Protein AF-A0A2K5F7D3-F1 (afdb_monomer)

Foldseek 3Di:
DCPVVVVVVVVVVVVVVVVCQAPKDKDFVVVLPVWDFDDDDPQWTWTQDVVVRFIWIWRADPVHNGITITRPHPDRPNPPDPPD

Secondary structure (DSSP, 8-state):
--HHHHHHHHHHHHHHHHS-TT-EEEEEGGGGTTSEEEEEETTEEEEEETTTTEEEEEEE-SS-TTEEEEETT-----------

Solvent-accessible surface area (backbone atoms only — not comparable to full-atom values): 5063 Å² total; per-residue (Å²): 143,70,70,66,65,62,49,52,57,52,48,53,59,52,49,62,68,61,68,51,80,76,42,60,43,82,41,55,47,70,80,45,70,88,32,48,79,77,49,73,60,90,49,37,35,34,31,35,37,74,93,78,67,38,46,46,59,30,41,39,36,93,91,42,76,57,39,20,36,30,62,62,70,67,67,59,62,68,68,82,71,79,90,121

Organism: Aotus nancymaae (NCBI:txid37293)

Radius of gyration: 17.79 Å; Cα contacts (8 Å, |Δi|>4): 109; chains: 1; bounding box: 40×51×40 Å

Nearest PDB structures (foldseek):
  5zza-assembly1_P  TM=5.707E-01  e=4.837E+00  Candidatus Odinarchaeum yellowstonii
  7djl-assembly3_B  TM=4.616E-01  e=9.359E+00  Arabidopsis thaliana

pLDDT: mean 70.26, std 17.16, range [38.25, 89.31]

Sequence (84 aa):
MQFLGRLVNTLSSVTNLFSNPFRVKEVAVADYASSGRVREEGQLILFQNAPSRTWDCVLVNSRNSQSGFRPLGSSPCSSPVTAT

Structure (mmCIF, N/CA/C/O backbone):
data_AF-A0A2K5F7D3-F1
#
_entry.id   AF-A0A2K5F7D3-F1
#
loop_
_atom_site.group_PDB
_atom_site.id
_atom_site.type_symbol
_atom_site.label_atom_id
_atom_site.label_alt_id
_atom_site.label_comp_id
_atom_site.label_asym_id
_atom_site.label_entity_id
_atom_site.label_seq_id
_atom_site.pdbx_PDB_ins_code
_atom_site.Cartn_x
_atom_site.Cartn_y
_atom_site.Cartn_z
_atom_site.occupancy
_atom_site.B_iso_or_equiv
_atom_site.auth_seq_id
_atom_site.auth_comp_id
_atom_site.auth_asym_id
_atom_site.auth_atom_id
_atom_site.pdbx_PDB_model_num
ATOM 1 N N . MET A 1 1 ? 21.961 29.262 27.743 1.00 46.41 1 MET A N 1
ATOM 2 C CA . MET A 1 1 ? 21.163 28.027 27.570 1.00 46.41 1 MET A CA 1
ATOM 3 C C . MET A 1 1 ? 20.234 28.172 26.360 1.00 46.41 1 MET A C 1
ATOM 5 O O . MET A 1 1 ? 19.132 28.667 26.520 1.00 46.41 1 MET A O 1
ATOM 9 N N . GLN A 1 2 ? 20.672 27.821 25.142 1.00 58.91 2 GLN A N 1
ATOM 10 C CA . GLN A 1 2 ? 19.851 27.986 23.915 1.00 58.91 2 GLN A CA 1
ATOM 11 C C . GLN A 1 2 ? 19.701 26.694 23.091 1.00 58.91 2 GLN A C 1
ATOM 13 O O . GLN A 1 2 ? 19.090 26.687 22.027 1.00 58.91 2 GLN A O 1
ATOM 18 N N . PHE A 1 3 ? 20.237 25.578 23.585 1.00 55.09 3 PHE A N 1
ATOM 19 C CA . PHE A 1 3 ? 20.238 24.312 22.852 1.00 55.09 3 PHE A CA 1
ATOM 20 C C . PHE A 1 3 ? 18.879 23.595 22.877 1.00 55.09 3 PHE A C 1
ATOM 22 O O . PHE A 1 3 ? 18.545 22.901 21.922 1.00 55.09 3 PHE A O 1
ATOM 29 N N . LEU A 1 4 ? 18.055 23.826 23.906 1.00 54.03 4 LEU A N 1
ATOM 30 C CA . LEU A 1 4 ? 16.726 23.213 24.017 1.00 54.03 4 LEU A CA 1
ATOM 31 C C . LEU A 1 4 ? 15.737 23.757 22.976 1.00 54.03 4 LEU A C 1
ATOM 33 O O . LEU A 1 4 ? 14.950 22.984 22.452 1.00 54.03 4 LEU A O 1
ATOM 37 N N . GLY A 1 5 ? 15.826 25.038 22.593 1.00 53.19 5 GLY A N 1
ATOM 38 C CA . GLY A 1 5 ? 14.904 25.658 21.627 1.00 53.19 5 GLY A CA 1
ATOM 39 C C . GLY A 1 5 ? 15.016 25.110 20.199 1.00 53.19 5 GLY A C 1
ATOM 40 O O . GLY A 1 5 ? 14.015 25.011 19.493 1.00 53.19 5 GLY A O 1
ATOM 41 N N . ARG A 1 6 ? 16.215 24.686 19.773 1.00 55.16 6 ARG A N 1
ATOM 42 C CA . ARG A 1 6 ? 16.400 24.047 18.457 1.00 55.16 6 ARG A CA 1
ATOM 43 C C . ARG A 1 6 ? 15.852 22.624 18.417 1.00 55.16 6 ARG A C 1
ATOM 45 O O . ARG A 1 6 ? 15.342 22.225 17.374 1.00 55.16 6 ARG A O 1
ATOM 52 N N . LEU A 1 7 ? 15.904 21.905 19.539 1.00 55.59 7 LEU A N 1
ATOM 53 C CA . LEU A 1 7 ? 15.395 20.539 19.636 1.00 55.59 7 LEU A CA 1
ATOM 54 C C . LEU A 1 7 ? 13.859 20.496 19.662 1.00 55.59 7 LEU A C 1
ATOM 56 O O . LEU A 1 7 ? 13.268 19.636 19.014 1.00 55.59 7 LEU A O 1
ATOM 60 N N . VAL A 1 8 ? 13.190 21.450 20.327 1.00 52.69 8 VAL A N 1
ATOM 61 C CA . VAL A 1 8 ? 11.711 21.477 20.356 1.00 52.69 8 VAL A CA 1
ATOM 62 C C . VAL A 1 8 ? 11.118 21.773 18.974 1.00 52.69 8 VAL A C 1
ATOM 64 O O . VAL A 1 8 ? 10.093 21.200 18.615 1.00 52.69 8 VAL A O 1
ATOM 67 N N . ASN A 1 9 ? 11.788 22.588 18.151 1.00 53.28 9 ASN A N 1
ATOM 68 C CA . ASN A 1 9 ? 11.354 22.840 16.771 1.00 53.28 9 ASN A CA 1
ATOM 69 C C . ASN A 1 9 ? 11.556 21.628 15.844 1.00 53.28 9 ASN A C 1
ATOM 71 O O . ASN A 1 9 ? 10.753 21.417 14.932 1.00 53.28 9 ASN A O 1
ATOM 75 N N . THR A 1 10 ? 12.581 20.800 16.085 1.00 55.22 10 THR A N 1
ATOM 76 C CA . THR A 1 10 ? 12.753 19.533 15.352 1.00 55.22 10 THR A CA 1
ATOM 77 C C . THR A 1 10 ? 11.725 18.502 15.803 1.00 55.22 10 THR A C 1
ATOM 79 O O . THR A 1 10 ? 11.081 17.882 14.963 1.00 55.22 10 THR A O 1
ATOM 82 N N . LEU A 1 11 ? 11.496 18.369 17.111 1.00 51.53 11 LEU A N 1
ATOM 83 C CA . LEU A 1 11 ? 10.494 17.451 17.649 1.00 51.53 11 LEU A CA 1
ATOM 84 C C . LEU A 1 11 ? 9.083 17.844 17.207 1.00 51.53 11 LEU A C 1
ATOM 86 O O . LEU A 1 11 ? 8.366 16.980 16.727 1.00 51.53 11 LEU A O 1
ATOM 90 N N . SER A 1 12 ? 8.701 19.123 17.239 1.00 50.28 12 SER A N 1
ATOM 91 C CA . SER A 1 12 ? 7.411 19.600 16.707 1.00 50.28 12 SER A CA 1
ATOM 92 C C . SER A 1 12 ? 7.201 19.206 15.235 1.00 50.28 12 SER A C 1
ATOM 94 O O . SER A 1 12 ? 6.146 18.683 14.872 1.00 50.28 12 SER A O 1
ATOM 96 N N . SER A 1 13 ? 8.239 19.336 14.401 1.00 51.28 13 SER A N 1
ATOM 97 C CA . SER A 1 13 ? 8.177 18.966 12.978 1.00 51.28 13 SER A CA 1
ATOM 98 C C . SER A 1 13 ? 8.063 17.452 12.749 1.00 51.28 13 SER A C 1
ATOM 100 O O . SER A 1 13 ? 7.345 17.021 11.849 1.00 51.28 13 SER A O 1
ATOM 102 N N . VAL A 1 14 ? 8.718 16.629 13.576 1.00 51.72 14 VAL A N 1
ATOM 103 C CA . VAL A 1 14 ? 8.622 15.159 13.501 1.00 51.72 14 VAL A CA 1
ATOM 104 C C . VAL A 1 14 ? 7.298 14.665 14.098 1.00 51.72 14 VAL A C 1
ATOM 106 O O . VAL A 1 14 ? 6.663 13.774 13.542 1.00 51.72 14 VAL A O 1
ATOM 109 N N . THR A 1 15 ? 6.809 15.295 15.169 1.00 50.28 15 THR A N 1
ATOM 110 C CA . THR A 1 15 ? 5.553 14.913 15.837 1.00 50.28 15 THR A CA 1
ATOM 111 C C . THR A 1 15 ? 4.353 15.161 14.921 1.00 50.28 15 THR A C 1
ATOM 113 O O . THR A 1 15 ? 3.466 14.317 14.836 1.00 50.28 15 THR A O 1
ATOM 116 N N . ASN A 1 16 ? 4.352 16.250 14.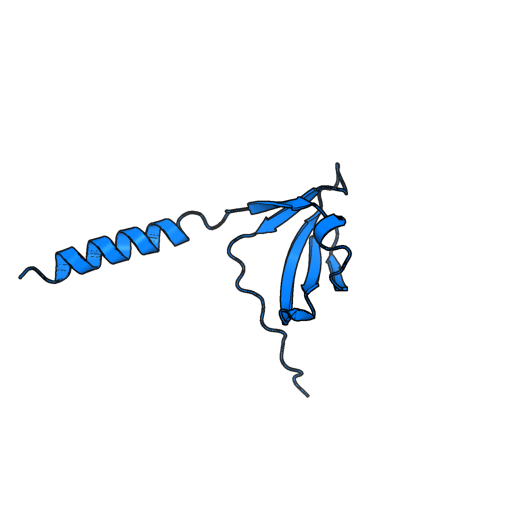143 1.00 51.09 16 ASN A N 1
ATOM 117 C CA . ASN A 1 16 ? 3.285 16.557 13.178 1.00 51.09 16 ASN A CA 1
ATOM 118 C C . ASN A 1 16 ? 3.270 15.608 11.955 1.00 51.09 16 ASN A C 1
ATOM 120 O O . ASN A 1 16 ? 2.238 15.417 11.310 1.00 51.09 16 ASN A O 1
ATOM 124 N N . LEU A 1 17 ? 4.398 14.951 11.660 1.00 51.91 17 LEU A N 1
ATOM 125 C CA . LEU A 1 17 ? 4.493 13.899 10.641 1.00 51.91 17 LEU A CA 1
ATOM 126 C C . LEU A 1 17 ? 3.872 12.573 11.115 1.00 51.91 17 LEU A C 1
ATOM 128 O O . LEU A 1 17 ? 3.298 11.852 10.302 1.00 51.91 17 LEU A O 1
ATOM 132 N N . PHE A 1 18 ? 3.895 12.307 12.426 1.00 49.91 18 PHE A N 1
ATOM 133 C CA . PHE A 1 18 ? 3.213 11.172 13.066 1.00 49.91 18 PHE A CA 1
ATOM 134 C C . PHE A 1 18 ? 1.788 11.489 13.559 1.00 49.91 18 PHE A C 1
ATOM 136 O O . PHE A 1 18 ? 1.055 10.580 13.935 1.00 49.91 18 PHE A O 1
ATOM 143 N N . SER A 1 19 ? 1.358 12.755 13.533 1.00 46.81 19 SER A N 1
ATOM 144 C CA . SER A 1 19 ? 0.052 13.182 14.073 1.00 46.81 19 SER A CA 1
ATOM 145 C C . SER A 1 19 ? -1.146 12.857 13.179 1.00 46.81 19 SER A C 1
ATOM 147 O O . SER A 1 19 ? -2.284 13.028 13.607 1.00 46.81 19 SER A O 1
ATOM 149 N N . ASN A 1 20 ? -0.927 12.367 11.955 1.00 49.06 20 ASN A N 1
ATOM 150 C CA . ASN A 1 20 ? -2.009 11.804 11.149 1.00 49.06 20 ASN A CA 1
ATOM 151 C C . ASN A 1 20 ? -1.715 10.334 10.805 1.00 49.06 20 ASN A C 1
ATOM 153 O O . ASN A 1 20 ? -1.273 10.045 9.691 1.00 49.06 20 ASN A O 1
ATOM 157 N N . PRO A 1 21 ? -1.952 9.407 11.752 1.00 56.09 21 PRO A N 1
ATOM 158 C CA . PRO A 1 21 ? -1.766 7.970 11.540 1.00 56.09 21 PRO A CA 1
ATOM 159 C C . PRO A 1 21 ? -2.760 7.375 10.526 1.00 56.09 21 PRO A C 1
ATOM 161 O O . PRO A 1 21 ? -2.634 6.214 10.150 1.00 56.09 21 PRO A O 1
ATOM 164 N N . PHE A 1 22 ? -3.725 8.168 10.046 1.00 58.91 22 PHE A N 1
ATOM 165 C CA . PHE A 1 22 ? -4.766 7.762 9.103 1.00 58.91 22 PHE A CA 1
ATOM 166 C C . PHE A 1 22 ? -4.612 8.436 7.740 1.00 58.91 22 PHE A C 1
ATOM 168 O O . PHE A 1 22 ? -5.600 8.724 7.064 1.00 58.91 22 PHE A O 1
ATOM 175 N N . ARG A 1 23 ? -3.379 8.712 7.300 1.00 70.19 23 ARG A N 1
ATOM 176 C CA . ARG A 1 23 ? -3.157 9.133 5.914 1.00 70.19 23 ARG A CA 1
ATOM 177 C C . ARG A 1 23 ? -3.435 7.947 5.009 1.00 70.19 23 ARG A C 1
ATOM 179 O O . ARG A 1 23 ? -2.561 7.141 4.739 1.00 70.19 23 ARG A O 1
ATOM 186 N N . VAL A 1 24 ? -4.669 7.818 4.563 1.00 74.44 24 VAL A N 1
ATOM 187 C CA . VAL A 1 24 ? -5.048 6.825 3.573 1.00 74.44 24 VAL A CA 1
ATOM 188 C C . VAL A 1 24 ? -4.921 7.477 2.203 1.00 74.44 24 VAL A C 1
ATOM 190 O O . VAL A 1 24 ? -5.467 8.553 1.969 1.00 74.44 24 VAL A O 1
ATOM 193 N N . LYS A 1 25 ? -4.164 6.854 1.303 1.00 83.56 25 LYS A N 1
ATOM 194 C CA . LYS A 1 25 ? -4.069 7.273 -0.092 1.00 83.56 25 LYS A CA 1
ATOM 195 C C . LYS A 1 25 ? -5.004 6.402 -0.921 1.00 83.56 25 LYS A C 1
ATOM 197 O O . LYS A 1 25 ? -4.855 5.180 -0.920 1.00 83.56 25 LYS A O 1
ATOM 202 N N . GLU A 1 26 ? -5.940 7.030 -1.625 1.00 83.75 26 GLU A N 1
ATOM 203 C CA . GLU A 1 26 ? -6.716 6.343 -2.654 1.00 83.75 26 GLU A CA 1
ATOM 204 C C . GLU A 1 26 ? -5.786 5.953 -3.807 1.00 83.75 26 GLU A C 1
ATOM 206 O O . GLU A 1 26 ? -4.958 6.743 -4.269 1.00 83.75 26 GLU A O 1
ATOM 211 N N . VAL A 1 27 ? -5.879 4.696 -4.213 1.00 85.00 27 VAL A N 1
ATOM 212 C CA . VAL A 1 27 ? -5.055 4.074 -5.244 1.00 85.00 27 VAL A CA 1
ATOM 213 C C . VAL A 1 27 ? -5.952 3.252 -6.160 1.00 85.00 27 VAL A C 1
ATOM 215 O O . VAL A 1 27 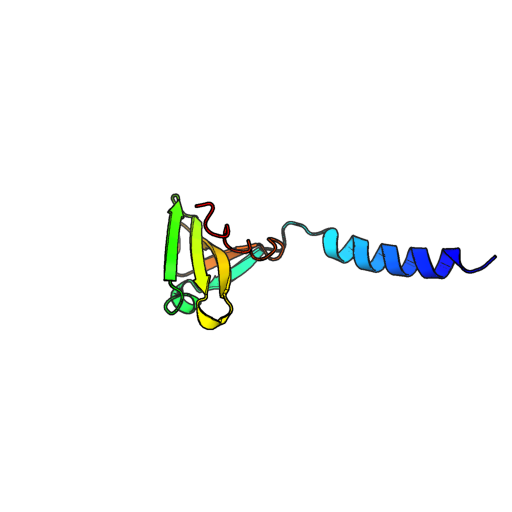? -6.914 2.635 -5.700 1.00 85.00 27 VAL A O 1
ATOM 218 N N . ALA A 1 28 ? -5.650 3.226 -7.456 1.00 87.94 28 ALA A N 1
ATOM 219 C CA . ALA A 1 28 ? -6.372 2.356 -8.370 1.00 87.94 28 ALA A CA 1
ATOM 220 C C . ALA A 1 28 ? -5.894 0.915 -8.168 1.00 87.94 28 ALA A C 1
ATOM 222 O O . ALA A 1 28 ? -4.696 0.642 -8.127 1.00 87.94 28 ALA A O 1
ATOM 223 N N . VAL A 1 29 ? -6.823 -0.036 -8.071 1.00 83.88 29 VAL A N 1
ATOM 224 C CA . VAL A 1 29 ? -6.466 -1.460 -7.918 1.00 83.88 29 VAL A CA 1
ATOM 225 C C . VAL A 1 29 ? -5.716 -1.969 -9.158 1.00 8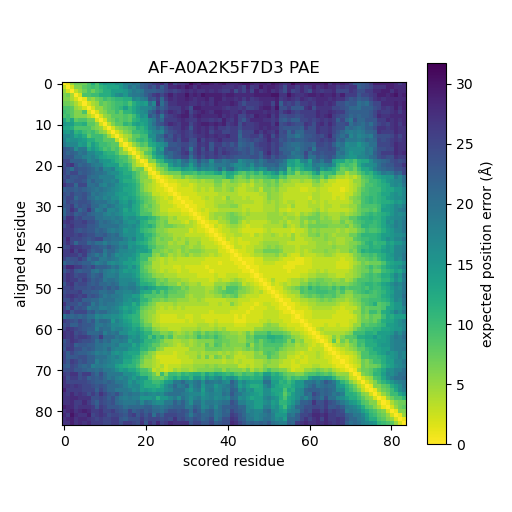3.88 29 VAL A C 1
ATOM 227 O O . VAL A 1 29 ? -4.872 -2.858 -9.056 1.00 83.88 29 VAL A O 1
ATOM 230 N N . ALA A 1 30 ? -5.963 -1.354 -10.320 1.00 86.81 30 ALA A N 1
ATOM 231 C CA . ALA A 1 30 ? -5.255 -1.629 -11.567 1.00 86.81 30 ALA A CA 1
ATOM 232 C C . ALA A 1 30 ? -3.742 -1.349 -11.487 1.00 86.81 30 ALA A C 1
ATOM 234 O O . ALA A 1 30 ? -2.971 -2.062 -12.127 1.00 86.81 30 ALA A O 1
ATOM 235 N N . ASP A 1 31 ? -3.303 -0.397 -10.656 1.00 87.06 31 ASP A N 1
ATOM 236 C CA . ASP A 1 31 ? -1.875 -0.085 -10.474 1.00 87.06 31 ASP A CA 1
ATOM 237 C C . ASP A 1 31 ? -1.105 -1.260 -9.845 1.00 87.06 31 ASP A C 1
ATOM 239 O O . ASP A 1 31 ? 0.114 -1.357 -9.966 1.00 87.06 31 ASP A O 1
ATOM 243 N N . TYR A 1 32 ? -1.821 -2.182 -9.194 1.00 83.62 32 TYR A N 1
ATOM 244 C CA . TYR A 1 32 ? -1.265 -3.385 -8.580 1.00 83.62 32 TYR A CA 1
ATOM 245 C C . TYR A 1 32 ? -1.422 -4.631 -9.458 1.00 83.62 32 TYR A C 1
ATOM 247 O O . TYR A 1 32 ? -1.122 -5.729 -8.998 1.00 83.62 32 TYR A O 1
ATOM 255 N N . ALA A 1 33 ? -1.860 -4.500 -10.716 1.00 83.50 33 ALA A N 1
ATOM 256 C CA . ALA A 1 33 ? -2.013 -5.642 -11.623 1.00 83.50 33 ALA A CA 1
ATOM 257 C C . ALA A 1 33 ? -0.684 -6.369 -11.903 1.00 83.50 33 ALA A C 1
ATOM 259 O O . ALA A 1 33 ? -0.682 -7.576 -12.133 1.00 83.50 33 ALA A O 1
ATOM 260 N N . SER A 1 34 ? 0.446 -5.654 -11.848 1.00 84.25 34 SER A N 1
ATOM 261 C CA . SER A 1 34 ? 1.795 -6.226 -11.961 1.00 84.25 34 SER A CA 1
ATOM 262 C C . SER A 1 34 ? 2.344 -6.787 -10.645 1.00 84.25 34 SER A C 1
ATOM 264 O O . SER A 1 34 ? 3.390 -7.434 -10.644 1.00 84.25 34 SER A O 1
ATOM 266 N N . SER A 1 35 ? 1.683 -6.505 -9.521 1.00 85.75 35 SER A N 1
ATOM 267 C CA 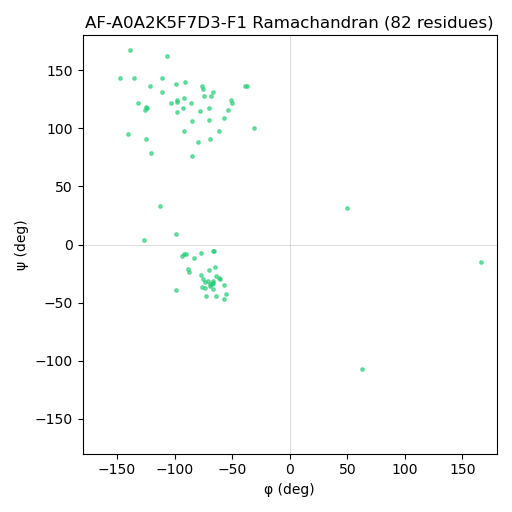. SER A 1 35 ? 2.094 -6.952 -8.191 1.00 85.75 35 SER A CA 1
ATOM 268 C C . SER A 1 35 ? 1.446 -8.296 -7.867 1.00 85.75 35 SER A C 1
ATOM 270 O O . SER A 1 35 ? 0.270 -8.527 -8.150 1.00 85.75 35 SER A O 1
ATOM 272 N N . GLY A 1 36 ? 2.201 -9.197 -7.240 1.00 84.94 36 GLY A N 1
ATOM 273 C CA . GLY A 1 36 ? 1.679 -10.503 -6.844 1.00 84.94 36 GLY A CA 1
ATOM 274 C C . GLY A 1 36 ? 0.654 -10.355 -5.722 1.00 84.94 36 GLY A C 1
ATOM 275 O O . GLY A 1 36 ? 0.946 -9.730 -4.706 1.00 84.94 36 GLY A O 1
ATOM 276 N N . ARG A 1 37 ? -0.543 -10.929 -5.869 1.00 87.94 37 ARG A N 1
ATOM 277 C CA . ARG A 1 37 ? -1.514 -11.022 -4.767 1.00 87.94 37 ARG A CA 1
ATOM 278 C C . ARG A 1 37 ? -1.096 -12.159 -3.846 1.00 87.94 37 ARG A C 1
ATOM 280 O O . ARG A 1 37 ? -1.092 -13.308 -4.275 1.00 87.94 37 ARG A O 1
ATOM 287 N N . VAL A 1 38 ? -0.734 -11.849 -2.604 1.00 86.44 38 VAL A N 1
ATOM 288 C CA . VAL A 1 38 ? -0.244 -12.866 -1.659 1.00 86.44 38 VAL A CA 1
ATOM 289 C C . VAL A 1 38 ? -1.328 -13.330 -0.701 1.00 86.44 38 VAL A C 1
ATOM 291 O O . VAL A 1 38 ? -1.400 -14.511 -0.368 1.00 86.44 38 VAL A O 1
ATOM 294 N N . ARG A 1 39 ? -2.165 -12.405 -0.231 1.00 85.31 39 ARG A N 1
ATOM 295 C CA . ARG A 1 39 ? -3.252 -12.711 0.698 1.00 85.31 39 ARG A CA 1
ATOM 296 C C . ARG A 1 39 ? -4.429 -11.785 0.445 1.00 85.31 39 ARG A C 1
ATOM 298 O O . ARG A 1 39 ? -4.234 -10.608 0.166 1.00 85.31 39 ARG A O 1
ATOM 305 N N . GLU A 1 40 ? -5.629 -12.323 0.577 1.00 88.94 40 GLU A N 1
ATOM 306 C CA . GLU A 1 40 ? -6.883 -11.586 0.482 1.00 88.94 40 GLU A CA 1
ATOM 307 C C . GLU A 1 40 ? -7.757 -11.981 1.673 1.00 88.94 40 GLU A C 1
ATOM 309 O O . GLU A 1 40 ? -8.018 -13.162 1.895 1.00 88.94 40 GLU A O 1
ATOM 314 N N . GLU A 1 41 ? -8.146 -10.994 2.476 1.00 85.12 41 GLU A N 1
ATOM 315 C CA . GLU A 1 41 ? -9.006 -11.164 3.643 1.00 85.12 41 GLU A CA 1
ATOM 316 C C . GLU A 1 41 ? -10.206 -10.222 3.508 1.00 85.12 41 GLU A C 1
ATOM 318 O O . GLU A 1 41 ? -10.173 -9.044 3.874 1.00 85.12 41 GLU A O 1
ATOM 323 N N . GLY A 1 42 ? -11.267 -10.741 2.888 1.00 86.12 42 GLY A N 1
ATOM 324 C CA . GLY A 1 42 ? -12.451 -9.963 2.542 1.00 86.12 42 GLY A CA 1
ATOM 325 C C . GLY A 1 42 ? -12.118 -8.855 1.544 1.00 86.12 42 GLY A C 1
ATOM 326 O O . GLY A 1 42 ? -11.885 -9.117 0.373 1.00 86.12 42 GLY A O 1
ATOM 327 N N . GLN A 1 43 ? -12.115 -7.608 2.011 1.00 86.62 43 GLN A N 1
ATOM 328 C CA . GLN A 1 43 ? -11.805 -6.429 1.193 1.00 86.62 43 GLN A CA 1
ATOM 329 C C . GLN A 1 43 ? -10.333 -6.018 1.256 1.00 86.62 43 GLN A C 1
ATOM 331 O O . GLN A 1 43 ? -9.909 -5.146 0.503 1.00 86.62 43 GLN A O 1
ATOM 336 N N . LEU A 1 44 ? -9.543 -6.605 2.154 1.00 87.31 44 LEU A N 1
ATOM 337 C CA . LEU A 1 44 ? -8.135 -6.271 2.308 1.00 87.31 44 LEU A CA 1
ATOM 338 C C . LEU A 1 44 ? -7.281 -7.210 1.454 1.00 87.31 44 LEU A C 1
ATOM 340 O O . LEU A 1 44 ? -7.251 -8.414 1.695 1.00 87.31 44 LEU A O 1
ATOM 344 N N . ILE A 1 45 ? -6.555 -6.656 0.486 1.00 88.88 45 ILE A N 1
ATOM 345 C CA . ILE A 1 45 ? -5.615 -7.400 -0.353 1.00 88.88 45 ILE A CA 1
ATOM 346 C C . ILE A 1 45 ? -4.193 -6.975 -0.009 1.00 88.88 45 ILE A C 1
ATOM 348 O O . ILE A 1 45 ? -3.863 -5.789 0.036 1.00 88.88 45 ILE A O 1
ATOM 352 N N . LEU A 1 46 ? -3.338 -7.965 0.210 1.00 88.31 46 LEU A N 1
ATOM 353 C CA . LEU A 1 46 ? -1.910 -7.801 0.388 1.00 88.31 46 LEU A CA 1
ATOM 354 C C . LEU A 1 46 ? -1.202 -8.086 -0.938 1.00 88.31 46 LEU A C 1
ATOM 356 O O . LEU A 1 46 ? -1.182 -9.222 -1.424 1.00 88.31 46 LEU A O 1
ATOM 360 N N . PHE A 1 47 ? -0.596 -7.049 -1.501 1.00 88.38 47 PHE A N 1
ATOM 361 C CA . PHE A 1 47 ? 0.206 -7.125 -2.710 1.00 88.38 47 PHE A CA 1
ATOM 362 C C . PHE A 1 47 ? 1.690 -7.198 -2.367 1.00 88.38 47 PHE A C 1
ATOM 364 O O . PHE A 1 47 ? 2.183 -6.465 -1.514 1.00 88.38 47 PHE A O 1
ATOM 371 N N . GLN A 1 48 ? 2.418 -8.052 -3.071 1.00 87.94 48 GLN A N 1
ATOM 372 C CA . GLN A 1 48 ? 3.867 -8.103 -3.042 1.00 87.94 48 GLN A CA 1
ATOM 373 C C . GLN A 1 48 ? 4.413 -7.452 -4.305 1.00 87.94 48 GLN A C 1
ATOM 375 O O . GLN A 1 48 ? 4.142 -7.879 -5.431 1.00 87.94 48 GLN A O 1
ATOM 380 N N . ASN A 1 49 ? 5.229 -6.430 -4.100 1.00 84.62 49 ASN A N 1
ATOM 381 C CA . ASN A 1 49 ? 5.987 -5.794 -5.153 1.00 84.62 49 ASN A CA 1
ATOM 382 C C . ASN A 1 49 ? 7.359 -6.482 -5.238 1.00 84.62 49 ASN A C 1
ATOM 384 O O . ASN A 1 49 ? 8.261 -6.225 -4.439 1.00 84.62 49 ASN A O 1
ATOM 388 N N . ALA A 1 50 ? 7.492 -7.422 -6.178 1.00 79.44 50 ALA A N 1
ATOM 389 C CA . ALA A 1 50 ? 8.702 -8.221 -6.364 1.00 79.44 50 ALA A CA 1
ATOM 390 C C . ALA A 1 50 ? 9.978 -7.384 -6.618 1.00 79.44 50 ALA A C 1
ATOM 392 O O . ALA A 1 50 ? 10.978 -7.655 -5.946 1.00 79.44 50 ALA A O 1
ATOM 393 N N . PRO A 1 51 ? 9.989 -6.369 -7.512 1.00 78.38 51 PRO A N 1
ATOM 394 C CA . PRO A 1 51 ? 11.205 -5.598 -7.774 1.00 78.38 51 PRO A CA 1
ATOM 395 C C . PRO A 1 51 ? 11.657 -4.746 -6.583 1.00 78.38 51 PRO A C 1
ATOM 397 O O . PRO A 1 51 ? 12.859 -4.615 -6.367 1.00 78.38 51 PRO A O 1
ATOM 400 N N . SER A 1 52 ? 10.737 -4.205 -5.778 1.00 77.62 52 SER A N 1
ATOM 401 C CA . SER A 1 52 ? 11.098 -3.435 -4.577 1.00 77.62 52 SER A CA 1
ATOM 402 C C . SER A 1 52 ? 11.22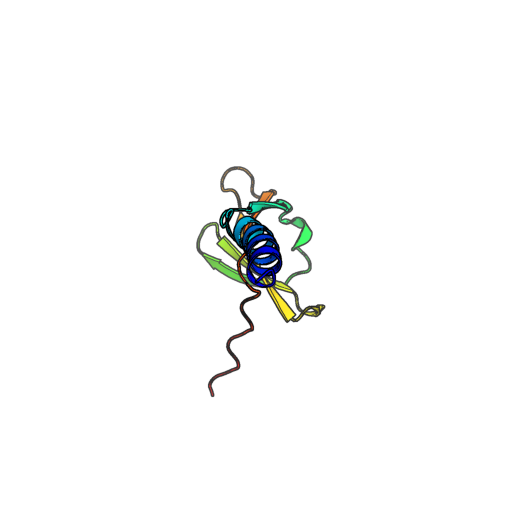8 -4.288 -3.311 1.00 77.62 52 SER A C 1
ATOM 404 O O . SER A 1 52 ? 11.659 -3.771 -2.282 1.00 77.62 52 SER A O 1
ATOM 406 N N . ARG A 1 53 ? 10.854 -5.577 -3.357 1.00 79.50 53 ARG A N 1
ATOM 407 C CA . ARG A 1 53 ? 10.711 -6.463 -2.184 1.00 79.50 53 ARG A CA 1
ATOM 408 C C . ARG A 1 53 ? 9.866 -5.845 -1.063 1.00 79.50 53 ARG A C 1
ATOM 410 O O . ARG A 1 53 ? 10.098 -6.112 0.115 1.00 79.50 53 ARG A O 1
ATOM 417 N N . THR A 1 54 ? 8.887 -5.021 -1.424 1.00 80.12 54 THR A N 1
ATOM 418 C CA . THR A 1 54 ? 7.963 -4.403 -0.470 1.00 80.12 54 THR A CA 1
ATOM 419 C C . THR A 1 54 ? 6.589 -5.044 -0.543 1.00 80.12 54 THR A C 1
ATOM 421 O O . THR A 1 54 ? 6.235 -5.718 -1.513 1.00 80.12 54 THR A O 1
ATOM 424 N N . TRP A 1 55 ? 5.814 -4.812 0.508 1.00 85.19 55 TRP A N 1
ATOM 425 C CA . TRP A 1 55 ? 4.461 -5.312 0.656 1.00 85.19 55 TRP A CA 1
ATOM 426 C C . TRP A 1 55 ? 3.513 -4.139 0.829 1.00 85.19 55 TRP A C 1
ATOM 428 O O . TRP A 1 55 ? 3.805 -3.213 1.587 1.00 85.19 55 TRP A O 1
ATOM 438 N N . ASP A 1 56 ? 2.388 -4.204 0.133 1.00 86.12 56 ASP A N 1
ATOM 439 C CA . ASP A 1 56 ? 1.407 -3.140 0.068 1.00 86.12 56 ASP A CA 1
ATOM 440 C C . ASP A 1 56 ? 0.033 -3.677 0.462 1.00 86.12 56 ASP A C 1
ATOM 442 O O . ASP A 1 56 ? -0.543 -4.523 -0.221 1.00 86.12 56 ASP A O 1
ATOM 446 N N . CYS A 1 57 ? -0.498 -3.172 1.572 1.00 87.19 57 CYS A N 1
ATOM 447 C CA . CYS A 1 57 ? -1.855 -3.465 2.014 1.00 87.19 57 CYS A CA 1
ATOM 448 C C . CYS A 1 57 ? -2.821 -2.490 1.336 1.00 87.19 57 CYS A C 1
ATOM 450 O O . CYS A 1 57 ? -2.692 -1.274 1.500 1.00 87.19 57 CYS A O 1
ATOM 452 N N . VAL A 1 58 ? -3.791 -3.011 0.593 1.00 87.69 58 VAL A N 1
ATOM 453 C CA . VAL A 1 58 ? -4.804 -2.214 -0.101 1.00 87.69 58 VAL A CA 1
ATOM 454 C C . VAL A 1 58 ? -6.182 -2.697 0.319 1.00 87.69 58 VAL A C 1
ATOM 456 O O . VAL A 1 58 ? -6.547 -3.844 0.080 1.00 87.69 58 VAL A O 1
ATOM 459 N N . LEU A 1 59 ? -6.960 -1.814 0.938 1.00 89.25 59 LEU A N 1
ATOM 460 C CA . LEU A 1 59 ? -8.365 -2.068 1.233 1.00 89.25 59 LEU A CA 1
ATOM 461 C C . LEU A 1 59 ? -9.201 -1.697 0.004 1.00 89.25 59 LEU A C 1
ATOM 463 O O . LEU A 1 59 ? -9.363 -0.517 -0.302 1.00 89.25 59 LEU A O 1
ATOM 467 N N . VAL A 1 60 ? -9.693 -2.694 -0.720 1.00 89.31 60 VAL A N 1
ATOM 468 C CA . VAL A 1 60 ? -10.534 -2.535 -1.909 1.00 89.31 60 VAL A CA 1
ATOM 469 C C . VAL A 1 60 ? -11.949 -2.154 -1.493 1.00 89.31 60 VAL A C 1
ATOM 471 O O . VAL A 1 60 ? -12.523 -2.719 -0.565 1.00 89.31 60 VAL A O 1
ATOM 474 N N . ASN A 1 61 ? -12.537 -1.186 -2.187 1.00 83.62 61 ASN A N 1
ATOM 475 C CA . ASN A 1 61 ? -13.884 -0.743 -1.871 1.00 83.62 61 ASN A CA 1
ATOM 476 C C . ASN A 1 61 ? -14.929 -1.772 -2.349 1.00 83.62 61 ASN A C 1
ATOM 478 O O . ASN A 1 61 ? -14.974 -2.123 -3.526 1.00 83.62 61 ASN A O 1
ATOM 482 N N . SER A 1 62 ? -15.836 -2.204 -1.462 1.00 79.81 62 SER A N 1
ATOM 483 C CA . SER A 1 62 ? -16.919 -3.141 -1.816 1.00 79.81 62 SER A CA 1
ATOM 484 C C . SER A 1 62 ? -17.828 -2.655 -2.940 1.00 79.81 62 SER A C 1
ATOM 486 O O . SER A 1 62 ? -18.393 -3.459 -3.674 1.00 79.81 62 SER A O 1
ATOM 488 N N . ARG A 1 63 ? -18.064 -1.340 -2.988 1.00 83.56 63 ARG A N 1
ATOM 489 C CA . ARG A 1 63 ? -18.995 -0.694 -3.916 1.00 83.56 63 ARG A CA 1
ATOM 490 C C . ARG A 1 63 ? -18.312 -0.350 -5.238 1.00 83.56 63 ARG A C 1
ATOM 492 O O . ARG A 1 63 ? -18.992 -0.208 -6.247 1.00 83.56 63 AR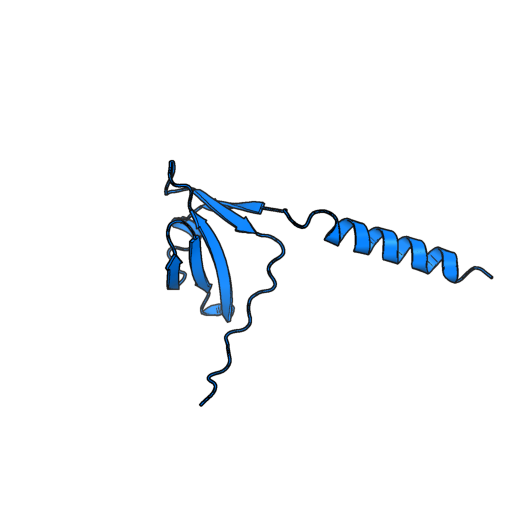G A O 1
ATOM 499 N N . ASN A 1 64 ? -16.987 -0.210 -5.223 1.00 80.06 64 ASN A N 1
ATOM 500 C CA . ASN A 1 64 ? -16.177 0.084 -6.395 1.00 80.06 64 ASN A CA 1
ATOM 501 C C . ASN A 1 64 ? -14.869 -0.716 -6.346 1.00 80.06 64 ASN A C 1
ATOM 503 O O . ASN A 1 64 ? -13.873 -0.264 -5.791 1.00 80.06 64 ASN A O 1
ATOM 507 N N . SER A 1 65 ? -14.854 -1.877 -6.995 1.00 81.31 65 SER A N 1
ATOM 508 C CA . SER A 1 65 ? -13.681 -2.755 -7.052 1.00 81.31 65 SER A CA 1
ATOM 509 C C . SER A 1 65 ? -12.488 -2.168 -7.819 1.00 81.31 65 SER A C 1
ATOM 511 O O . SER A 1 65 ? -11.431 -2.795 -7.866 1.00 81.31 65 SER A O 1
ATOM 513 N N . GLN A 1 66 ? -12.637 -0.994 -8.447 1.00 85.44 66 GLN A N 1
ATOM 514 C CA . GLN A 1 66 ? -11.551 -0.311 -9.151 1.00 85.44 66 GLN A CA 1
ATOM 515 C C . GLN A 1 66 ? -10.735 0.616 -8.246 1.00 85.44 66 GLN A C 1
ATOM 517 O O . GLN A 1 66 ? -9.583 0.901 -8.582 1.00 85.44 66 GLN A O 1
ATOM 522 N N . SER A 1 67 ? -11.282 1.057 -7.106 1.00 86.50 67 SER A N 1
ATOM 523 C CA . SER A 1 67 ? -10.557 1.893 -6.148 1.00 86.50 67 SER A CA 1
ATOM 524 C C . SER A 1 67 ? -10.244 1.152 -4.853 1.00 86.50 67 SER A C 1
ATOM 526 O O . SER A 1 67 ? -11.000 0.312 -4.357 1.00 86.50 67 SER A O 1
ATOM 528 N N . GLY A 1 68 ? -9.067 1.451 -4.319 1.00 86.94 68 GLY A N 1
ATOM 529 C CA . GLY A 1 68 ? -8.570 0.898 -3.078 1.00 86.94 68 GLY A CA 1
ATOM 530 C C . GLY A 1 68 ? -7.880 1.956 -2.237 1.00 86.94 68 GLY A C 1
ATOM 531 O O . GLY A 1 68 ? -7.567 3.057 -2.684 1.00 86.94 68 GLY A O 1
ATOM 532 N N . PHE A 1 69 ? -7.637 1.606 -0.987 1.00 86.19 69 PHE A N 1
ATOM 533 C CA . PHE A 1 69 ? -7.113 2.506 0.020 1.00 86.19 69 PHE A CA 1
ATOM 534 C C . PHE A 1 69 ? -5.833 1.927 0.609 1.00 86.19 69 PHE A C 1
ATOM 536 O O . PHE A 1 69 ? -5.844 0.857 1.218 1.00 86.19 69 PHE A O 1
ATOM 543 N N . ARG A 1 70 ? -4.721 2.643 0.425 1.00 83.62 70 ARG A N 1
ATOM 544 C CA . ARG A 1 70 ? -3.419 2.310 1.006 1.00 83.62 70 ARG A CA 1
ATOM 545 C C . ARG A 1 70 ? -3.198 3.139 2.276 1.00 83.62 70 ARG A C 1
ATOM 547 O O . ARG A 1 70 ? -3.170 4.367 2.174 1.00 83.62 70 ARG A O 1
ATOM 554 N N . PRO A 1 71 ? -2.933 2.527 3.439 1.00 75.81 71 PRO A N 1
ATOM 555 C CA . PRO A 1 71 ? -2.459 3.256 4.607 1.00 75.81 71 PRO A CA 1
ATOM 556 C C . PRO A 1 71 ? -1.014 3.742 4.393 1.00 75.81 71 PRO A C 1
ATOM 558 O O . PRO A 1 71 ? -0.079 2.963 4.223 1.00 75.81 71 PRO A O 1
ATOM 561 N N . LEU A 1 72 ? -0.826 5.060 4.390 1.00 58.44 72 LEU A N 1
ATOM 562 C CA . LEU A 1 72 ? 0.456 5.754 4.290 1.00 58.44 72 LEU A CA 1
ATOM 563 C C . LEU A 1 72 ? 1.057 5.850 5.702 1.00 58.44 72 LEU A C 1
ATOM 565 O O . LEU A 1 72 ? 0.962 6.873 6.375 1.00 58.44 72 LEU A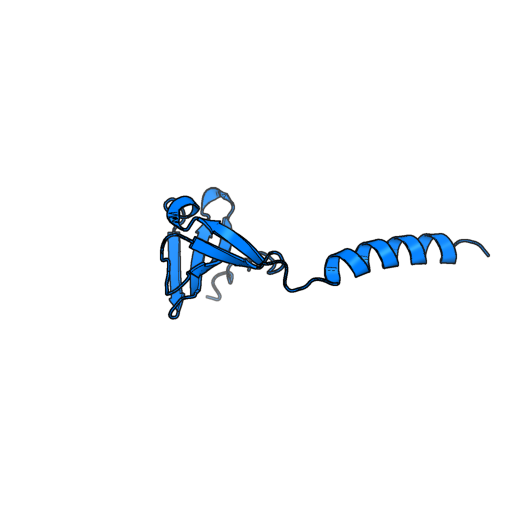 O 1
ATOM 569 N N . GLY A 1 73 ? 1.601 4.740 6.191 1.00 53.69 73 GLY A N 1
ATOM 570 C CA . GLY A 1 73 ? 2.127 4.669 7.557 1.00 53.69 73 GLY A CA 1
ATOM 571 C C . GLY A 1 73 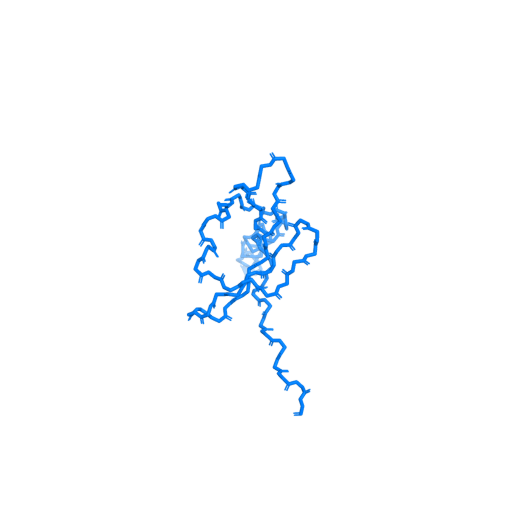? 2.402 3.259 8.058 1.00 53.69 73 GLY A C 1
ATOM 572 O O . GLY A 1 73 ? 3.150 3.099 9.019 1.00 53.69 73 GLY A O 1
ATOM 573 N N . SER A 1 74 ? 1.876 2.227 7.391 1.00 51.22 74 SER A N 1
ATOM 574 C CA . SER A 1 74 ? 2.397 0.879 7.580 1.00 51.22 74 SER A CA 1
ATOM 575 C C . SER A 1 74 ? 3.783 0.837 6.949 1.00 51.22 74 SER A C 1
ATOM 577 O O . SER A 1 74 ? 3.915 0.870 5.723 1.00 51.22 74 SER A O 1
ATOM 579 N N . SER A 1 75 ? 4.818 0.808 7.786 1.00 47.50 75 SER A N 1
ATOM 580 C CA . SER A 1 75 ? 6.151 0.342 7.411 1.00 47.50 75 SER A CA 1
ATOM 581 C C . SER A 1 75 ? 5.997 -0.848 6.458 1.00 47.50 75 SER A C 1
ATOM 583 O O . SER A 1 75 ? 5.139 -1.694 6.738 1.00 47.50 75 SER A O 1
ATOM 585 N N . PRO A 1 76 ? 6.764 -0.950 5.355 1.00 50.03 76 PRO A N 1
ATOM 586 C CA . PRO A 1 76 ? 6.747 -2.168 4.559 1.00 50.03 76 PRO A CA 1
ATOM 587 C C . PRO A 1 76 ? 7.037 -3.306 5.532 1.00 50.03 76 PRO A C 1
ATOM 589 O O . PRO A 1 76 ? 8.082 -3.304 6.186 1.00 50.03 76 PRO A O 1
ATOM 592 N N . CYS A 1 77 ? 6.073 -4.207 5.724 1.00 46.25 77 CYS A N 1
ATOM 593 C CA . CYS A 1 77 ? 6.298 -5.400 6.517 1.00 46.25 77 CYS A CA 1
ATOM 594 C C . CYS A 1 77 ? 7.400 -6.157 5.784 1.00 46.25 77 CYS A C 1
ATOM 596 O O . CYS A 1 77 ? 7.142 -6.794 4.765 1.00 46.25 77 CYS A O 1
ATOM 598 N N . SER A 1 78 ? 8.646 -6.002 6.234 1.00 46.00 78 SER A N 1
ATOM 599 C CA . SER A 1 78 ? 9.748 -6.838 5.789 1.00 46.00 78 SER A CA 1
ATOM 600 C C . SER A 1 78 ? 9.267 -8.268 5.950 1.00 46.00 78 SER A C 1
ATOM 602 O O . SER A 1 78 ? 8.787 -8.629 7.027 1.00 46.00 78 SER A O 1
ATOM 604 N N . SER A 1 79 ? 9.308 -9.027 4.854 1.00 45.25 79 SER A N 1
ATOM 605 C CA . SER A 1 79 ? 8.891 -10.424 4.807 1.00 45.25 79 SER A CA 1
ATOM 606 C C . SER A 1 79 ? 9.324 -11.134 6.093 1.00 45.25 79 SER A C 1
ATOM 608 O O . SER A 1 79 ? 10.472 -10.922 6.502 1.00 45.25 79 SER A O 1
ATOM 610 N N . PRO A 1 80 ? 8.482 -11.970 6.731 1.00 45.09 80 PRO A N 1
ATOM 611 C CA . PRO A 1 80 ? 9.007 -12.890 7.720 1.00 45.09 80 PRO A CA 1
ATOM 612 C C . PRO A 1 80 ? 10.062 -13.709 6.981 1.00 45.09 80 PRO A C 1
ATOM 614 O O . PRO A 1 80 ? 9.751 -14.463 6.058 1.00 45.09 80 PRO A O 1
ATOM 617 N N . VAL A 1 81 ? 11.329 -13.453 7.306 1.00 47.06 81 VAL A N 1
ATOM 618 C CA . VAL A 1 81 ? 12.428 -14.330 6.937 1.00 47.06 81 VAL A CA 1
ATOM 619 C C . VAL A 1 81 ? 11.976 -15.706 7.380 1.00 47.06 81 VAL A C 1
ATOM 621 O O . VAL A 1 81 ? 11.604 -15.884 8.538 1.00 47.06 81 VAL A O 1
ATOM 624 N N . THR A 1 82 ? 11.915 -16.613 6.414 1.00 45.22 82 THR A N 1
ATOM 625 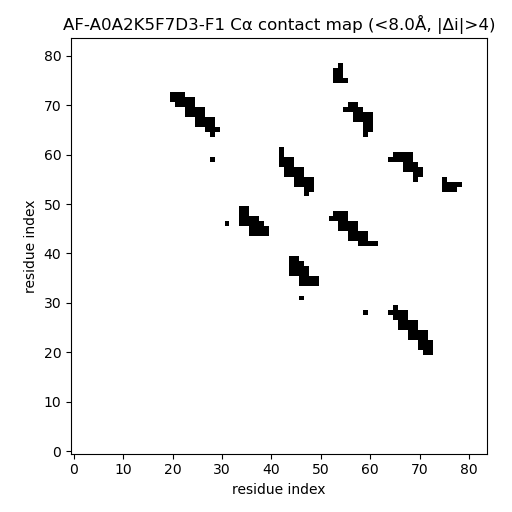C CA . THR A 1 82 ? 11.716 -18.044 6.570 1.00 45.22 82 THR A CA 1
ATOM 626 C C . THR A 1 82 ? 12.324 -18.506 7.893 1.00 45.22 82 THR A C 1
ATOM 628 O O . THR A 1 82 ? 13.539 -18.625 8.008 1.00 45.22 82 THR A O 1
ATOM 631 N N . ALA A 1 83 ? 11.485 -18.686 8.914 1.00 38.25 83 ALA A N 1
ATOM 632 C CA . ALA A 1 83 ? 11.866 -19.377 10.132 1.00 38.25 83 ALA A CA 1
ATOM 633 C C . ALA A 1 83 ? 11.776 -20.865 9.796 1.00 38.25 83 ALA A C 1
ATOM 635 O O . ALA A 1 83 ? 10.710 -21.477 9.880 1.00 38.25 83 ALA A O 1
ATOM 636 N N . THR A 1 84 ? 12.869 -21.413 9.283 1.00 39.72 84 THR A N 1
ATOM 637 C CA . THR A 1 84 ? 13.104 -22.854 9.189 1.00 39.72 84 THR A CA 1
ATOM 638 C C . THR A 1 84 ? 14.534 -23.106 9.614 1.00 39.72 84 THR A C 1
ATOM 640 O O . THR A 1 84 ? 15.413 -22.352 9.140 1.00 39.72 84 THR A O 1
#

Mean predicted aligned error: 13.44 Å